Protein AF-A0A5E4IH14-F1 (afdb_monomer_lite)

Structure (mmCIF, N/CA/C/O backbone):
data_AF-A0A5E4IH14-F1
#
_entry.id   AF-A0A5E4IH14-F1
#
loop_
_atom_site.group_PDB
_atom_site.id
_atom_site.type_symbol
_atom_site.label_atom_id
_atom_site.label_alt_id
_atom_site.label_comp_id
_atom_site.label_asym_id
_atom_site.label_entity_id
_atom_site.label_seq_id
_atom_site.pdbx_PDB_ins_code
_atom_site.Cartn_x
_atom_site.Cartn_y
_atom_site.Cartn_z
_atom_site.occupancy
_atom_site.B_iso_or_equiv
_atom_site.auth_seq_id
_atom_site.auth_comp_id
_atom_site.auth_asym_id
_atom_site.auth_atom_id
_atom_site.pdbx_PDB_model_num
ATOM 1 N N . MET A 1 1 ? -11.742 2.953 4.648 1.00 88.38 1 MET A N 1
ATOM 2 C CA . MET A 1 1 ? -13.118 3.121 5.167 1.00 88.38 1 MET A CA 1
ATOM 3 C C . MET A 1 1 ? -14.131 2.567 4.194 1.00 88.38 1 MET A C 1
ATOM 5 O O . MET A 1 1 ? -14.517 1.438 4.402 1.00 88.38 1 MET A O 1
ATOM 9 N N . ARG A 1 2 ? -14.470 3.266 3.099 1.00 92.62 2 ARG A N 1
ATOM 10 C CA . ARG A 1 2 ? -15.494 2.814 2.131 1.00 92.62 2 ARG A CA 1
ATOM 11 C C . ARG A 1 2 ? -15.294 1.384 1.631 1.00 92.62 2 ARG A C 1
ATOM 13 O O . ARG A 1 2 ? -16.231 0.609 1.658 1.00 92.62 2 ARG A O 1
ATOM 20 N N . TYR A 1 3 ? -14.065 1.036 1.251 1.00 94.25 3 TYR A N 1
ATOM 21 C CA . TYR A 1 3 ? -13.741 -0.327 0.829 1.00 94.25 3 TYR A CA 1
ATOM 22 C C . TYR A 1 3 ? -13.975 -1.365 1.938 1.00 94.25 3 TYR A C 1
ATOM 24 O O . TYR A 1 3 ? -14.621 -2.370 1.700 1.00 94.25 3 TYR A O 1
ATOM 32 N N . VAL A 1 4 ? -13.513 -1.092 3.163 1.00 94.25 4 VAL A N 1
ATOM 33 C CA . VAL A 1 4 ? -13.707 -1.993 4.315 1.00 94.25 4 VAL A CA 1
ATOM 34 C C . VAL A 1 4 ? -15.186 -2.129 4.674 1.00 94.25 4 VAL A C 1
ATOM 36 O O . VAL A 1 4 ? -15.633 -3.243 4.906 1.00 94.25 4 VAL A O 1
ATOM 39 N N . ALA A 1 5 ? -15.945 -1.028 4.660 1.00 93.94 5 ALA A N 1
ATOM 40 C CA . ALA A 1 5 ? -17.386 -1.041 4.898 1.00 93.94 5 ALA A CA 1
ATOM 41 C C . ALA A 1 5 ? -18.117 -1.890 3.850 1.00 93.94 5 ALA A C 1
ATOM 43 O O . ALA A 1 5 ? -18.885 -2.766 4.209 1.00 93.94 5 ALA A O 1
ATOM 44 N N . ASN A 1 6 ? -17.806 -1.694 2.567 1.00 94.81 6 ASN A N 1
ATOM 45 C CA . ASN A 1 6 ? -18.408 -2.461 1.480 1.00 94.81 6 ASN A CA 1
ATOM 46 C C . ASN A 1 6 ? -18.070 -3.960 1.558 1.00 94.81 6 ASN A C 1
ATOM 48 O O . ASN A 1 6 ? -18.964 -4.786 1.452 1.00 94.81 6 ASN A O 1
ATOM 52 N N . VAL A 1 7 ? -16.801 -4.312 1.792 1.00 95.25 7 VAL A N 1
ATOM 53 C CA . VAL A 1 7 ? -16.378 -5.720 1.912 1.00 95.25 7 VAL A CA 1
ATOM 54 C C . VAL A 1 7 ? -16.957 -6.387 3.161 1.00 95.25 7 VAL A C 1
ATOM 56 O O . VAL A 1 7 ? -17.194 -7.588 3.145 1.00 95.25 7 VAL A O 1
ATOM 59 N N . SER A 1 8 ? -17.196 -5.614 4.221 1.00 93.75 8 SER A N 1
ATOM 60 C CA . SER A 1 8 ? -17.817 -6.105 5.458 1.00 93.75 8 SER A CA 1
ATOM 61 C C . SER A 1 8 ? -19.348 -6.009 5.438 1.00 93.75 8 SER A C 1
ATOM 63 O O . SER A 1 8 ? -19.961 -6.178 6.485 1.00 93.75 8 SER A O 1
ATOM 65 N N . ASP A 1 9 ? -19.948 -5.705 4.279 1.00 93.69 9 ASP A N 1
ATOM 66 C CA . ASP A 1 9 ? -21.397 -5.556 4.070 1.00 93.69 9 ASP A CA 1
ATOM 67 C C . ASP A 1 9 ? -22.082 -4.586 5.053 1.00 93.69 9 ASP A C 1
ATOM 69 O O . ASP A 1 9 ? -23.176 -4.811 5.567 1.00 93.69 9 ASP A O 1
ATOM 73 N N . LEU A 1 10 ? -21.399 -3.482 5.354 1.00 92.50 10 LEU A N 1
ATOM 74 C CA . LEU A 1 10 ? -21.899 -2.445 6.246 1.00 92.50 10 LEU A CA 1
ATOM 75 C C . LEU A 1 10 ? -22.579 -1.336 5.449 1.00 92.50 10 LEU 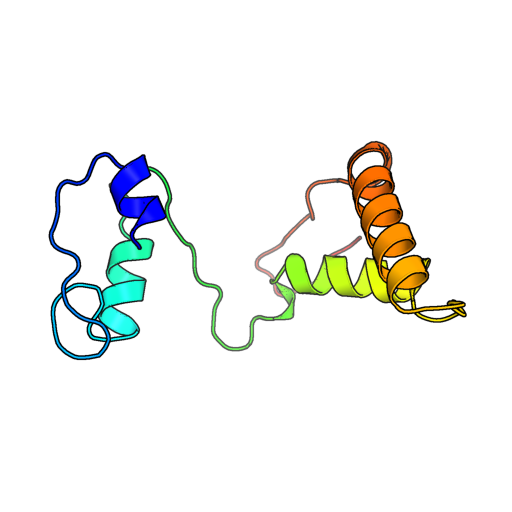A C 1
ATOM 77 O O . LEU A 1 10 ? -21.910 -0.490 4.846 1.00 92.50 10 LEU A O 1
ATOM 81 N N . ASP A 1 11 ? -23.907 -1.296 5.522 1.00 91.94 11 ASP A N 1
ATOM 82 C CA . ASP A 1 11 ? -24.714 -0.175 5.036 1.00 91.94 11 ASP A CA 1
ATOM 83 C C . ASP A 1 11 ? -24.747 0.955 6.078 1.00 91.94 11 ASP A C 1
ATOM 85 O O . ASP A 1 11 ? -25.695 1.121 6.846 1.00 91.94 11 ASP A O 1
ATOM 89 N N . ILE A 1 12 ? -23.635 1.690 6.174 1.00 91.50 12 ILE A N 1
ATOM 90 C CA . ILE A 1 12 ? -23.457 2.772 7.150 1.00 91.50 12 ILE A CA 1
ATOM 91 C C . ILE A 1 12 ? -23.054 4.087 6.480 1.00 91.50 12 ILE A C 1
ATOM 93 O O . ILE A 1 12 ? -22.190 4.132 5.596 1.00 91.50 12 ILE A O 1
ATOM 97 N N . ASP A 1 13 ? -23.605 5.198 6.976 1.00 93.75 13 ASP A N 1
ATOM 98 C CA . ASP A 1 13 ? -23.089 6.525 6.646 1.00 93.75 13 ASP A CA 1
ATOM 99 C C . ASP A 1 13 ? -21.763 6.771 7.382 1.00 93.75 13 ASP A C 1
ATOM 101 O O . ASP A 1 13 ? -21.695 6.923 8.603 1.00 93.75 13 ASP A O 1
ATOM 105 N N . LEU A 1 14 ? -20.673 6.835 6.617 1.00 94.56 14 LEU A N 1
ATOM 106 C CA . LEU A 1 14 ? -19.334 7.103 7.143 1.00 94.56 14 LEU A CA 1
ATOM 107 C C . LEU A 1 14 ? -19.129 8.575 7.554 1.00 94.56 14 LEU A C 1
ATOM 109 O O . LEU A 1 14 ? -18.101 8.900 8.164 1.00 94.56 14 LEU A O 1
ATOM 113 N N . GLY A 1 15 ? -20.069 9.461 7.220 1.00 95.75 15 GLY A N 1
ATOM 114 C CA . GLY A 1 15 ? -20.028 10.887 7.510 1.00 95.75 15 GLY A CA 1
ATOM 115 C C . GLY A 1 15 ? -19.107 11.680 6.579 1.00 95.75 15 GLY A C 1
ATOM 116 O O . GLY A 1 15 ? -18.683 11.228 5.511 1.00 95.75 15 GLY A O 1
ATOM 117 N N . ILE A 1 16 ? -18.777 12.907 6.988 1.00 95.38 16 ILE A N 1
ATOM 118 C CA . ILE A 1 16 ? -18.024 13.866 6.172 1.00 95.38 16 ILE A CA 1
ATOM 119 C C . ILE A 1 16 ? -16.604 14.031 6.714 1.00 95.38 16 ILE A C 1
ATOM 121 O O . ILE A 1 16 ? -16.388 14.274 7.904 1.00 95.38 16 ILE A O 1
ATOM 125 N N . LYS A 1 17 ? -15.613 13.973 5.812 1.00 94.62 17 LYS A N 1
ATOM 126 C CA . LYS A 1 17 ? -14.194 14.104 6.164 1.00 94.62 17 LYS A CA 1
ATOM 127 C C . LYS A 1 17 ? -13.929 15.381 6.964 1.00 94.62 17 LYS A C 1
ATOM 129 O O . LYS A 1 17 ? -14.173 16.479 6.476 1.00 94.62 17 LYS A O 1
ATOM 134 N N . GLY A 1 18 ? -13.384 15.225 8.169 1.00 94.81 18 GLY A N 1
ATOM 135 C CA . GLY A 1 18 ? -13.030 16.351 9.038 1.00 94.81 18 GLY A CA 1
ATOM 136 C C . GLY A 1 18 ? -14.212 16.994 9.763 1.00 94.81 18 GLY A C 1
ATOM 137 O O . GLY A 1 18 ? -13.993 17.937 10.513 1.00 94.81 18 GLY A O 1
ATOM 138 N N . LYS A 1 19 ? -15.445 16.512 9.554 1.00 95.62 19 LYS A N 1
ATOM 139 C CA . LYS A 1 19 ? -16.656 17.113 10.129 1.00 95.62 19 LYS A CA 1
ATOM 140 C C . LYS A 1 19 ? -17.456 16.138 10.990 1.00 95.62 19 LYS A C 1
ATOM 142 O O . LYS A 1 19 ? -17.756 16.475 12.128 1.00 95.62 19 LYS A O 1
ATOM 147 N N . SER A 1 20 ? -17.779 14.946 10.486 1.00 95.44 20 SER A N 1
ATOM 148 C CA . SER A 1 20 ? -18.709 14.023 11.155 1.00 95.44 20 SER A CA 1
ATOM 149 C C . SER A 1 20 ? -18.412 12.548 10.878 1.00 95.44 20 SER A C 1
ATOM 151 O O . SER A 1 20 ? -17.711 12.208 9.921 1.00 95.44 20 SER A O 1
ATOM 153 N N . GLY A 1 21 ? -18.967 11.681 11.729 1.00 95.25 21 GLY A N 1
ATOM 154 C CA . GLY A 1 21 ? -18.932 10.227 11.578 1.00 95.25 21 GLY A CA 1
ATOM 155 C C . GLY A 1 21 ? -17.532 9.621 11.671 1.00 95.25 21 GLY A C 1
ATOM 156 O O . GLY A 1 21 ? -16.587 10.221 12.192 1.00 95.25 21 GLY A O 1
ATOM 157 N N . VAL A 1 22 ? -17.383 8.420 11.108 1.00 95.94 22 VAL A N 1
ATOM 158 C CA . VAL A 1 22 ? -16.098 7.705 11.028 1.00 95.94 22 VAL A CA 1
ATOM 159 C C . VAL A 1 22 ? -15.033 8.582 10.372 1.00 95.94 22 VAL A C 1
ATOM 161 O O . VAL A 1 22 ? -13.884 8.607 10.815 1.00 95.94 22 VAL A O 1
ATOM 164 N N . LEU A 1 23 ? -15.405 9.358 9.349 1.00 96.44 23 LEU A N 1
ATOM 165 C CA . LEU A 1 23 ? -14.491 10.234 8.624 1.00 96.44 23 LEU A CA 1
ATOM 166 C C . LEU A 1 23 ? -14.147 11.538 9.354 1.00 96.44 23 LEU A C 1
ATOM 168 O O . LEU A 1 23 ? -13.405 12.336 8.782 1.00 96.44 23 LEU A O 1
ATOM 172 N N . GLN A 1 24 ? -14.583 11.773 10.588 1.00 96.88 24 GLN A N 1
ATOM 173 C CA . GLN A 1 24 ? -14.269 13.004 11.313 1.00 96.88 24 GLN A CA 1
ATOM 174 C C . GLN A 1 24 ? -12.770 13.132 11.631 1.00 96.88 24 GLN A C 1
ATOM 176 O O . GLN A 1 24 ? -12.113 14.063 11.167 1.00 96.88 24 GLN A O 1
ATOM 181 N N . SER A 1 25 ? -12.192 12.179 12.364 1.00 96.19 25 SER A N 1
ATOM 182 C CA . SER A 1 25 ? -10.839 12.284 12.930 1.00 96.19 25 SER A CA 1
ATOM 183 C C . SER A 1 25 ? -9.968 11.069 12.602 1.00 96.19 25 SER A C 1
ATOM 185 O O . SER A 1 25 ? -10.432 10.084 12.034 1.00 96.19 25 SER A O 1
ATOM 187 N N . ILE A 1 26 ? -8.664 11.137 12.890 1.00 93.69 26 ILE A N 1
ATOM 188 C CA . ILE A 1 26 ? -7.785 9.959 12.766 1.00 93.69 26 ILE A CA 1
ATOM 189 C C . ILE A 1 26 ? -8.237 8.874 13.747 1.00 93.69 26 ILE A C 1
ATOM 191 O O . ILE A 1 26 ? -8.396 7.734 13.338 1.00 93.69 26 ILE A O 1
ATOM 195 N N . LYS A 1 27 ? -8.562 9.250 14.988 1.00 94.81 27 LYS A N 1
ATOM 196 C CA . LYS A 1 27 ? -8.997 8.322 16.037 1.00 94.81 27 LYS A CA 1
ATOM 197 C C . LYS A 1 27 ? -10.266 7.546 15.666 1.00 94.81 27 LYS A C 1
ATOM 199 O O . LYS A 1 27 ? -10.324 6.335 15.859 1.00 94.81 27 LYS A O 1
ATOM 204 N N . THR A 1 28 ? -11.271 8.220 15.102 1.00 96.25 28 THR A N 1
ATOM 205 C CA . THR A 1 28 ? -12.524 7.569 14.664 1.00 96.25 28 THR A CA 1
ATOM 206 C C . THR A 1 28 ? -12.286 6.627 13.488 1.00 96.25 28 THR A C 1
ATOM 208 O O . THR A 1 28 ? -12.863 5.547 13.424 1.00 96.25 28 THR A O 1
ATOM 211 N N . ARG A 1 29 ? -11.393 7.016 12.575 1.00 96.38 29 ARG A N 1
ATOM 212 C CA . ARG A 1 29 ? -10.969 6.196 11.438 1.00 96.38 29 ARG A CA 1
ATOM 213 C C . ARG A 1 29 ? -10.204 4.952 11.880 1.00 96.38 29 ARG A C 1
ATOM 215 O O . ARG A 1 29 ? -10.468 3.874 11.366 1.00 96.38 29 ARG A O 1
ATOM 222 N N . GLU A 1 30 ? -9.271 5.114 12.807 1.00 95.25 30 GLU A N 1
ATOM 223 C CA . GLU A 1 30 ? -8.472 4.030 13.376 1.00 95.25 30 GLU A CA 1
ATOM 224 C C . GLU A 1 30 ? -9.358 3.020 14.102 1.00 95.25 30 GLU A C 1
ATOM 226 O O . GLU A 1 30 ? -9.295 1.836 13.797 1.00 95.25 30 GLU A O 1
ATOM 231 N N . SER A 1 31 ? -10.255 3.503 14.969 1.00 95.56 31 SER A N 1
ATOM 232 C CA . SER A 1 31 ? -11.196 2.646 15.703 1.00 95.56 31 SER A CA 1
ATOM 233 C C . SER A 1 31 ? -12.074 1.831 14.753 1.00 95.56 31 SER A C 1
ATOM 235 O O . SER A 1 31 ? -12.241 0.637 14.951 1.00 95.56 31 SER A O 1
ATOM 237 N N . PHE A 1 32 ? -12.575 2.457 13.681 1.00 96.75 32 PHE A N 1
ATOM 238 C CA . PHE A 1 32 ? -13.340 1.754 12.655 1.00 96.75 32 PHE A CA 1
ATOM 239 C C . PHE A 1 32 ? -12.498 0.698 11.926 1.00 96.75 32 PHE A C 1
ATOM 241 O O . PHE A 1 32 ? -12.945 -0.419 11.724 1.00 96.75 32 PHE A O 1
ATOM 248 N N . LEU A 1 33 ? -11.270 1.013 11.511 1.00 96.81 33 LEU A N 1
ATOM 249 C CA . LEU A 1 33 ? -10.446 0.038 10.787 1.00 96.81 33 LEU A CA 1
ATOM 250 C C . LEU A 1 33 ? -9.940 -1.113 11.659 1.00 96.81 33 LEU A C 1
ATOM 252 O O . LEU A 1 33 ? -9.637 -2.173 11.119 1.00 96.81 33 LEU A O 1
ATOM 256 N N . ALA A 1 34 ? -9.816 -0.900 12.966 1.00 96.38 34 ALA A N 1
ATOM 257 C CA . ALA A 1 34 ? -9.356 -1.903 13.919 1.00 96.38 34 ALA A CA 1
ATOM 258 C C . ALA A 1 34 ? -10.495 -2.759 14.505 1.00 96.38 34 ALA A C 1
ATOM 260 O O . ALA A 1 34 ? -10.219 -3.624 15.335 1.00 96.38 34 ALA A O 1
ATOM 261 N N . ASP A 1 35 ? -11.750 -2.523 14.109 1.00 95.75 35 ASP A N 1
ATOM 262 C CA . ASP A 1 35 ? -12.896 -3.277 14.618 1.00 95.75 35 ASP A CA 1
ATOM 263 C C . ASP A 1 35 ? -12.792 -4.763 14.212 1.00 95.75 35 ASP A C 1
ATOM 265 O O . ASP A 1 35 ? -12.764 -5.065 13.013 1.00 95.75 35 ASP A O 1
ATOM 269 N N . PRO A 1 36 ? -12.730 -5.702 15.179 1.00 96.12 36 PRO A N 1
ATOM 270 C CA . PRO A 1 36 ? -12.583 -7.127 14.897 1.00 96.12 36 PRO A CA 1
ATOM 271 C C . PRO A 1 36 ? -13.811 -7.759 14.228 1.00 96.12 36 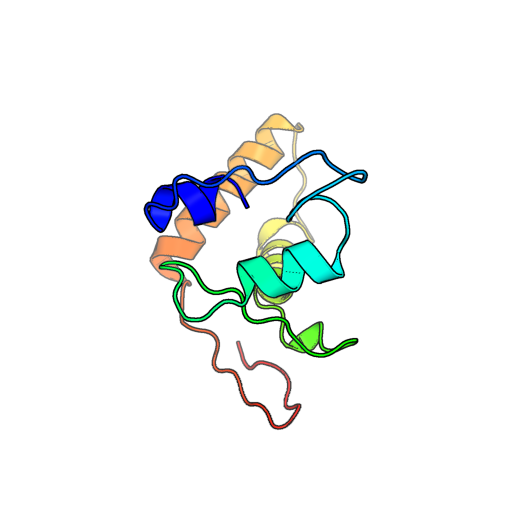PRO A C 1
ATOM 273 O O . PRO A 1 36 ? -13.708 -8.887 13.749 1.00 96.12 36 PRO A O 1
ATOM 276 N N . PHE A 1 37 ? -14.960 -7.076 14.195 1.00 95.00 37 PHE A N 1
ATOM 277 C CA . PHE A 1 37 ? -16.163 -7.561 13.517 1.00 95.00 37 PHE A CA 1
ATOM 278 C C . PHE A 1 37 ? -16.166 -7.271 12.010 1.00 95.00 37 PHE A C 1
ATOM 280 O O . PHE A 1 37 ? -17.023 -7.782 11.291 1.00 95.00 37 PHE A O 1
ATOM 287 N N . HIS A 1 38 ? -15.209 -6.489 11.504 1.00 96.38 38 HIS A N 1
ATOM 288 C CA . HIS A 1 38 ? -15.037 -6.288 10.068 1.00 96.38 38 HIS A CA 1
ATOM 289 C C . HIS A 1 38 ? -14.346 -7.478 9.401 1.00 96.38 38 HIS A C 1
ATOM 291 O O . HIS A 1 38 ? -13.482 -8.136 9.976 1.00 96.38 38 HIS A O 1
ATOM 297 N N . THR A 1 39 ? -14.645 -7.696 8.120 1.00 95.94 39 THR A N 1
ATOM 298 C CA . THR A 1 39 ? -13.954 -8.704 7.302 1.00 95.94 39 THR A CA 1
ATOM 299 C C . THR A 1 39 ? -12.476 -8.365 7.109 1.00 95.94 39 THR A C 1
ATOM 301 O O . THR A 1 39 ? -11.638 -9.255 6.981 1.00 95.94 39 THR A O 1
ATOM 304 N N . ILE A 1 40 ? -12.140 -7.072 7.081 1.00 94.94 40 ILE A N 1
ATOM 305 C CA . ILE A 1 40 ? -10.762 -6.585 6.987 1.00 94.94 40 ILE A CA 1
ATOM 306 C C . ILE A 1 40 ? -10.449 -5.777 8.240 1.00 94.94 40 ILE A C 1
ATOM 308 O O . ILE A 1 40 ? -11.008 -4.698 8.435 1.00 94.94 40 ILE A O 1
ATOM 312 N N . VAL A 1 41 ? -9.491 -6.270 9.024 1.00 95.25 41 VAL A N 1
ATOM 313 C CA . VAL A 1 41 ? -9.043 -5.647 10.272 1.00 95.25 41 VAL A CA 1
ATOM 314 C C . VAL A 1 41 ? -7.632 -5.097 10.096 1.00 95.25 41 VAL A C 1
ATOM 316 O O . VAL A 1 41 ? -6.727 -5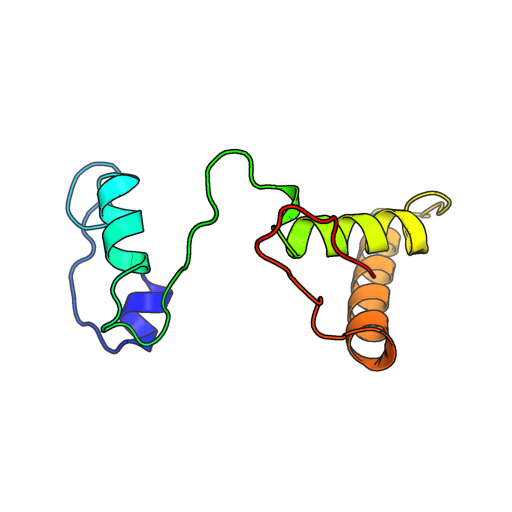.786 9.619 1.00 95.25 41 VAL A O 1
ATOM 319 N N . PHE A 1 42 ? -7.431 -3.837 10.471 1.00 93.19 42 PHE A N 1
ATOM 320 C CA . PHE A 1 42 ? -6.126 -3.190 10.438 1.00 93.19 42 PHE A CA 1
ATOM 321 C C . PHE A 1 42 ? -5.437 -3.334 11.791 1.00 93.19 42 PHE A C 1
ATOM 323 O O . PHE A 1 42 ? -5.979 -2.954 12.827 1.00 93.19 42 PHE A O 1
ATOM 330 N N . HIS A 1 43 ? -4.193 -3.807 11.763 1.00 87.62 43 HIS A N 1
ATOM 331 C CA . HIS A 1 43 ? -3.310 -3.824 12.923 1.00 87.62 43 HIS A CA 1
ATOM 332 C C . HIS A 1 43 ? -2.256 -2.729 12.779 1.00 87.62 43 HIS A C 1
ATOM 334 O O . HIS A 1 43 ? -1.455 -2.739 11.843 1.00 87.62 43 HIS A O 1
ATOM 340 N N . TYR A 1 44 ? -2.263 -1.779 13.709 1.00 85.25 44 TYR A N 1
ATOM 341 C CA . TYR A 1 44 ? -1.313 -0.675 13.726 1.00 85.25 44 TYR A CA 1
ATOM 342 C C . TYR A 1 44 ? -0.049 -1.070 14.485 1.00 85.25 44 TYR A C 1
ATOM 344 O O . TYR A 1 44 ? -0.100 -1.668 15.559 1.00 85.25 44 TYR A O 1
ATOM 352 N N . THR A 1 45 ? 1.106 -0.736 13.916 1.00 79.44 45 THR A N 1
ATOM 353 C CA . THR A 1 45 ? 2.398 -0.936 14.574 1.00 79.44 45 THR A CA 1
ATOM 354 C C . THR A 1 45 ? 2.615 0.134 15.649 1.00 79.44 45 THR A C 1
ATOM 356 O O . THR A 1 45 ? 2.163 1.265 15.455 1.00 79.44 45 THR A O 1
ATOM 359 N N . PRO A 1 46 ? 3.358 -0.154 16.735 1.00 81.44 46 PRO A N 1
ATOM 360 C CA . PRO A 1 46 ? 3.748 0.872 17.697 1.00 81.44 46 PRO A CA 1
ATOM 361 C C . PRO A 1 46 ? 4.434 2.068 17.024 1.00 81.44 46 PRO A C 1
ATOM 363 O O . PRO A 1 46 ? 5.094 1.936 15.987 1.00 81.44 46 PRO A O 1
ATOM 366 N N . ILE A 1 47 ? 4.304 3.244 17.636 1.00 79.62 47 ILE A N 1
ATOM 367 C CA . ILE A 1 47 ? 4.996 4.450 17.178 1.00 79.62 47 ILE A CA 1
ATOM 368 C C . ILE A 1 47 ? 6.510 4.176 17.211 1.00 79.62 47 ILE A C 1
ATOM 370 O O . ILE A 1 47 ? 7.017 3.574 18.155 1.00 79.62 47 ILE A O 1
ATOM 374 N N . HIS A 1 48 ? 7.220 4.589 16.157 1.00 79.00 48 HIS A N 1
ATOM 375 C CA . HIS A 1 48 ? 8.656 4.337 15.948 1.00 79.00 48 HIS A CA 1
ATOM 376 C C . HIS A 1 48 ? 9.048 2.869 15.668 1.00 79.00 48 HIS A C 1
ATOM 378 O O . HIS A 1 48 ? 10.231 2.535 15.694 1.00 79.00 48 HIS A O 1
ATOM 384 N N . ALA A 1 49 ? 8.098 1.995 15.316 1.00 77.62 49 ALA A N 1
ATOM 385 C CA . ALA A 1 49 ? 8.372 0.614 14.900 1.00 77.62 49 ALA A CA 1
ATOM 386 C C . ALA A 1 49 ? 8.483 0.441 13.370 1.00 77.62 49 ALA A C 1
ATOM 388 O O . ALA A 1 49 ? 8.016 -0.557 12.821 1.00 77.62 49 ALA A O 1
ATOM 389 N N . SER A 1 50 ? 9.105 1.391 12.660 1.00 72.62 50 SER A N 1
ATOM 390 C CA . SER A 1 50 ? 9.261 1.320 11.192 1.00 72.62 50 SER A CA 1
ATOM 391 C C . SER A 1 50 ? 10.038 0.078 10.736 1.00 72.62 50 SER A C 1
ATOM 393 O O . SER A 1 50 ? 9.761 -0.486 9.684 1.00 72.62 50 SER A O 1
ATOM 395 N N . TRP A 1 51 ? 10.924 -0.444 11.590 1.00 74.25 51 TRP A N 1
ATOM 396 C CA . TRP A 1 51 ? 11.623 -1.715 11.378 1.00 74.25 51 TRP A CA 1
ATOM 397 C C . TRP A 1 51 ? 10.690 -2.930 11.249 1.00 74.25 51 TRP A C 1
ATOM 399 O O . TRP A 1 51 ? 11.130 -3.964 10.760 1.00 74.25 51 TRP A O 1
ATOM 409 N N . MET A 1 52 ? 9.422 -2.824 11.664 1.00 73.12 52 MET A N 1
ATOM 410 C CA . MET A 1 52 ? 8.398 -3.861 11.501 1.00 73.12 52 MET A CA 1
ATOM 411 C C . MET A 1 52 ? 7.583 -3.693 10.204 1.00 73.12 52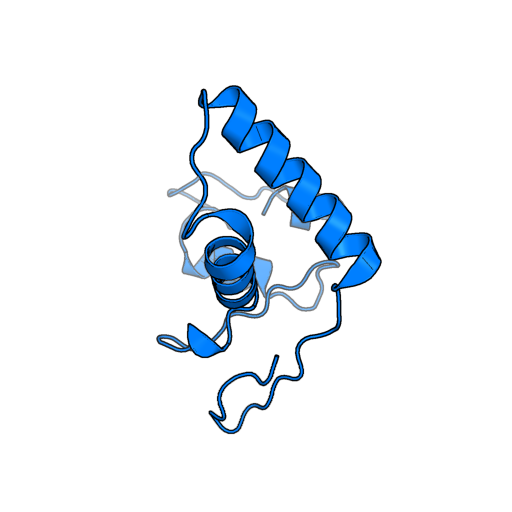 MET A C 1
ATOM 413 O O . MET A 1 52 ? 6.819 -4.584 9.827 1.00 73.12 52 MET A O 1
ATOM 417 N N . ASN A 1 53 ? 7.737 -2.570 9.499 1.00 79.81 53 ASN A N 1
ATOM 418 C CA . ASN A 1 53 ? 6.981 -2.267 8.294 1.00 79.81 53 ASN A CA 1
ATOM 419 C C . ASN A 1 53 ? 7.534 -3.037 7.082 1.00 79.81 53 ASN A C 1
ATOM 421 O O . ASN A 1 53 ? 8.543 -2.667 6.482 1.00 79.81 53 ASN A O 1
ATOM 425 N N . GLN A 1 54 ? 6.840 -4.105 6.681 1.00 80.25 54 GLN A N 1
ATOM 426 C CA . GLN A 1 54 ? 7.255 -4.961 5.560 1.00 80.25 54 GLN A CA 1
ATOM 427 C C . GLN A 1 54 ? 7.366 -4.207 4.230 1.00 80.25 54 GLN A C 1
ATOM 429 O O . GLN A 1 54 ? 8.203 -4.546 3.391 1.00 80.25 54 GLN A O 1
ATOM 434 N N . VAL A 1 55 ? 6.563 -3.156 4.046 1.00 85.94 55 VAL A N 1
ATOM 435 C CA . VAL A 1 55 ? 6.609 -2.321 2.842 1.00 85.94 55 VAL A CA 1
ATOM 436 C C . VAL A 1 55 ? 7.967 -1.621 2.724 1.00 85.94 55 VAL A C 1
ATOM 438 O O . VAL A 1 55 ? 8.553 -1.587 1.643 1.00 85.94 55 VAL A O 1
ATOM 441 N N . GLU A 1 56 ? 8.526 -1.133 3.833 1.00 85.12 56 GLU A N 1
ATOM 442 C CA . GLU A 1 56 ? 9.842 -0.477 3.849 1.00 85.12 56 GLU A CA 1
ATOM 443 C C . GLU A 1 56 ? 10.987 -1.456 3.553 1.00 85.12 56 GLU A C 1
ATOM 445 O O . GLU A 1 56 ? 11.952 -1.117 2.856 1.00 85.12 56 GLU A O 1
ATOM 450 N N . ILE A 1 57 ? 10.865 -2.703 4.013 1.00 85.12 57 ILE A N 1
ATOM 451 C CA . ILE A 1 57 ? 11.827 -3.769 3.697 1.00 85.12 57 ILE A CA 1
ATOM 452 C C . ILE A 1 57 ? 11.800 -4.071 2.207 1.00 85.12 57 ILE A C 1
ATOM 454 O O . ILE A 1 57 ? 12.852 -4.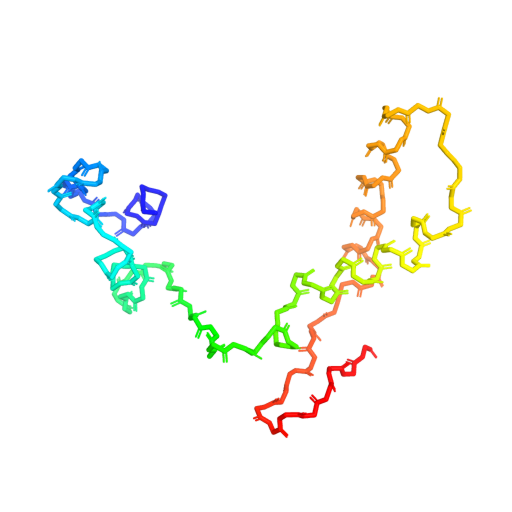152 1.568 1.00 85.12 57 ILE A O 1
ATOM 458 N N . TRP A 1 58 ? 10.602 -4.226 1.643 1.00 90.62 58 TRP A N 1
ATOM 459 C CA . TRP A 1 58 ? 10.449 -4.501 0.224 1.00 90.62 58 TRP A CA 1
ATOM 460 C C . TRP A 1 58 ? 11.028 -3.360 -0.621 1.00 90.62 58 TRP A C 1
ATOM 462 O O . TRP A 1 58 ? 11.814 -3.617 -1.534 1.00 90.62 58 TRP A O 1
ATOM 472 N N . PHE A 1 59 ? 10.774 -2.097 -0.256 1.00 91.81 59 PHE A N 1
ATOM 473 C CA . PHE A 1 59 ? 11.415 -0.953 -0.913 1.00 91.81 59 PHE A CA 1
ATOM 474 C C . PHE A 1 59 ? 12.941 -0.974 -0.783 1.00 91.81 59 PHE A C 1
ATOM 476 O O . PHE A 1 59 ? 13.644 -0.698 -1.754 1.00 91.81 59 PHE A O 1
ATOM 483 N N . SER A 1 60 ? 13.481 -1.383 0.364 1.00 90.06 60 SER A N 1
ATOM 484 C CA . SER A 1 60 ? 14.928 -1.565 0.534 1.00 90.06 60 SER A CA 1
ATOM 485 C C . SER A 1 60 ? 15.498 -2.662 -0.379 1.00 90.06 60 SER A C 1
ATOM 487 O O . SER A 1 60 ? 16.653 -2.585 -0.811 1.00 90.06 60 SER A O 1
ATOM 489 N N . ILE A 1 61 ? 14.716 -3.697 -0.702 1.00 92.50 61 ILE A N 1
ATOM 490 C CA . ILE A 1 61 ? 15.088 -4.720 -1.690 1.00 92.50 61 ILE A CA 1
ATOM 491 C C . ILE A 1 61 ? 15.034 -4.138 -3.107 1.00 92.50 61 ILE A C 1
ATOM 493 O O . ILE A 1 61 ? 16.011 -4.292 -3.842 1.00 92.50 61 ILE A O 1
ATOM 497 N N . LEU A 1 62 ? 13.956 -3.434 -3.468 1.00 95.12 62 LEU A N 1
ATOM 498 C CA . LEU A 1 62 ? 13.808 -2.758 -4.762 1.00 95.12 62 LEU A CA 1
ATOM 499 C C . LEU A 1 62 ? 14.976 -1.799 -5.023 1.00 95.12 62 LEU A C 1
ATOM 501 O O . LEU A 1 62 ? 15.607 -1.851 -6.079 1.00 95.12 62 LEU A O 1
ATOM 505 N N . VAL A 1 63 ? 15.319 -0.963 -4.040 1.00 95.12 63 VAL A N 1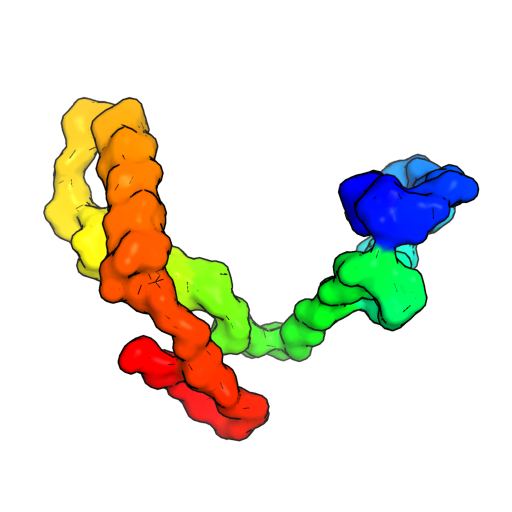
ATOM 506 C CA . VAL A 1 63 ? 16.441 -0.026 -4.147 1.00 95.12 63 VAL A CA 1
ATOM 507 C C . VAL A 1 63 ? 17.746 -0.778 -4.381 1.00 95.12 63 VAL A C 1
ATOM 509 O O . VAL A 1 63 ? 18.481 -0.454 -5.310 1.00 95.12 63 VAL A O 1
ATOM 512 N N . ARG A 1 64 ? 18.041 -1.810 -3.580 1.00 94.62 64 ARG A N 1
ATOM 513 C CA . ARG A 1 64 ? 19.305 -2.554 -3.695 1.00 94.62 64 ARG A CA 1
ATOM 514 C C . ARG A 1 64 ? 19.425 -3.365 -4.984 1.00 94.62 64 ARG A C 1
ATOM 516 O O . ARG A 1 64 ? 20.531 -3.447 -5.511 1.00 94.62 64 ARG A O 1
ATOM 523 N N . LYS A 1 65 ? 18.337 -3.983 -5.455 1.00 93.56 65 LYS A N 1
ATOM 524 C CA . LYS A 1 65 ? 18.355 -4.907 -6.601 1.00 93.56 65 LYS A CA 1
ATOM 525 C C . LYS A 1 65 ? 18.113 -4.225 -7.944 1.00 93.56 65 LYS A C 1
ATOM 527 O O . LYS A 1 65 ? 18.665 -4.691 -8.932 1.00 93.56 65 LYS A O 1
ATOM 532 N N . LEU A 1 66 ? 17.317 -3.156 -7.982 1.00 94.44 66 LEU A N 1
ATOM 533 C CA . LEU A 1 66 ? 16.957 -2.472 -9.223 1.00 94.44 66 LEU A CA 1
ATOM 534 C C . LEU A 1 66 ? 17.518 -1.049 -9.284 1.00 94.44 66 LEU A C 1
ATOM 536 O O . LEU A 1 66 ? 18.196 -0.714 -10.243 1.00 94.44 66 LEU A O 1
ATOM 540 N N . LEU A 1 67 ? 17.257 -0.201 -8.284 1.00 94.94 67 LEU A N 1
ATOM 541 C CA . LEU A 1 67 ? 17.425 1.252 -8.465 1.00 94.94 67 LEU A CA 1
ATOM 542 C C . LEU A 1 67 ? 18.858 1.761 -8.254 1.00 94.94 67 LEU A C 1
ATOM 544 O O . LEU A 1 67 ? 19.304 2.642 -8.979 1.00 94.94 67 LEU A O 1
ATOM 548 N N . ARG A 1 68 ? 19.607 1.216 -7.287 1.00 92.19 68 ARG A N 1
ATOM 549 C CA . ARG A 1 68 ? 20.884 1.780 -6.795 1.00 92.19 68 ARG A CA 1
ATOM 550 C C . ARG A 1 68 ? 21.972 1.947 -7.865 1.00 92.19 68 ARG A C 1
ATOM 552 O O . ARG A 1 68 ? 22.888 2.738 -7.668 1.00 92.19 68 ARG A O 1
ATOM 559 N N . ARG A 1 69 ? 21.926 1.175 -8.950 1.00 90.00 69 ARG A N 1
ATOM 560 C CA . ARG A 1 69 ? 22.918 1.223 -10.042 1.00 90.00 69 ARG A CA 1
ATOM 561 C C . ARG A 1 69 ? 22.281 1.276 -11.429 1.00 90.00 69 ARG A C 1
ATOM 563 O O . ARG A 1 69 ? 22.979 1.085 -12.419 1.00 90.00 69 ARG A O 1
ATOM 570 N N . ALA A 1 70 ? 20.971 1.485 -11.509 1.00 90.69 70 ALA A N 1
ATOM 571 C CA . ALA A 1 70 ? 20.297 1.541 -12.793 1.00 90.69 70 ALA A CA 1
ATOM 572 C C . ALA A 1 70 ? 20.372 2.947 -13.384 1.00 90.69 70 ALA A C 1
ATOM 574 O O . ALA A 1 70 ? 20.180 3.945 -12.693 1.00 90.69 70 ALA A O 1
ATOM 575 N N . SER A 1 71 ? 20.606 2.992 -14.691 1.00 93.00 71 SER A N 1
ATOM 576 C CA . SER A 1 71 ? 20.319 4.152 -15.522 1.00 93.00 71 SER A CA 1
ATOM 577 C C . SER A 1 71 ? 19.079 3.838 -16.353 1.00 93.00 71 SER A C 1
ATOM 579 O O . SER A 1 71 ? 18.928 2.720 -16.860 1.00 93.00 71 SER A O 1
ATOM 581 N N . PHE A 1 72 ? 18.174 4.806 -16.455 1.00 95.31 72 PHE A N 1
ATOM 582 C CA . PHE A 1 72 ? 16.911 4.670 -17.171 1.00 95.31 72 PHE A CA 1
ATOM 583 C C . PHE A 1 72 ? 16.866 5.695 -18.291 1.00 95.31 72 PHE A C 1
ATOM 585 O O . PHE A 1 72 ? 17.170 6.867 -18.074 1.00 95.31 72 PHE A O 1
ATOM 592 N N . ALA A 1 73 ? 16.459 5.261 -19.480 1.00 95.69 73 ALA A N 1
ATOM 593 C CA . ALA A 1 73 ? 16.403 6.142 -20.645 1.00 95.69 73 ALA A CA 1
ATOM 594 C C . ALA A 1 73 ? 15.229 7.138 -20.573 1.00 95.69 73 ALA A C 1
ATOM 596 O O . ALA A 1 73 ? 15.236 8.166 -21.243 1.00 95.69 73 ALA A O 1
ATOM 597 N N . SER A 1 74 ? 14.198 6.829 -19.778 1.00 97.50 74 SER A N 1
ATOM 598 C CA . SER A 1 74 ? 13.031 7.685 -19.552 1.00 97.50 74 SER A CA 1
ATOM 599 C C . SER A 1 74 ? 12.256 7.258 -18.300 1.00 97.50 74 SER A C 1
ATOM 601 O O . SER A 1 74 ? 12.477 6.180 -17.744 1.00 97.50 74 SER A O 1
ATOM 603 N N . ILE A 1 75 ? 11.277 8.070 -17.894 1.00 97.06 75 ILE A N 1
ATOM 604 C CA . ILE A 1 75 ? 10.322 7.718 -16.828 1.00 97.06 75 ILE A CA 1
ATOM 605 C C . ILE A 1 75 ? 9.496 6.477 -17.207 1.00 97.06 75 ILE A C 1
ATOM 607 O O . ILE A 1 75 ? 9.196 5.647 -16.349 1.00 97.06 75 ILE A O 1
ATOM 611 N N . ASN A 1 76 ? 9.161 6.313 -18.491 1.00 97.94 76 ASN A N 1
ATOM 612 C CA . ASN A 1 76 ? 8.422 5.144 -18.966 1.00 97.94 76 ASN A CA 1
ATOM 613 C C . ASN A 1 76 ? 9.258 3.862 -18.844 1.00 97.94 76 ASN A C 1
ATOM 615 O O . ASN A 1 76 ? 8.737 2.844 -18.394 1.00 97.94 76 ASN A O 1
ATOM 619 N N . ASP A 1 77 ? 10.555 3.930 -19.167 1.00 97.19 77 ASP A N 1
ATOM 620 C CA . ASP A 1 77 ? 11.498 2.815 -18.981 1.00 97.19 77 ASP A CA 1
ATOM 621 C C . ASP A 1 77 ? 11.635 2.440 -17.496 1.00 97.19 77 ASP A C 1
ATOM 623 O O . ASP A 1 77 ? 11.540 1.267 -17.133 1.00 97.19 77 ASP A O 1
ATOM 627 N N . LEU A 1 78 ? 11.756 3.436 -16.612 1.00 96.75 78 LEU A N 1
ATOM 628 C CA . LEU A 1 78 ? 11.743 3.215 -15.164 1.00 96.75 78 LEU A CA 1
ATOM 629 C C . LEU A 1 78 ? 10.466 2.493 -14.714 1.00 96.75 78 LEU A C 1
ATOM 631 O O . LEU A 1 78 ? 10.544 1.481 -14.016 1.00 96.75 78 LEU A O 1
ATOM 635 N N . LYS A 1 79 ? 9.291 2.982 -15.128 1.00 97.50 79 LYS A N 1
ATOM 636 C CA . LYS A 1 79 ? 8.002 2.381 -14.759 1.00 97.50 79 LYS A CA 1
ATOM 637 C C . LYS A 1 79 ? 7.904 0.932 -15.236 1.00 97.50 79 LYS A C 1
ATOM 639 O O . LYS A 1 79 ? 7.515 0.067 -14.453 1.00 97.50 79 LYS A O 1
ATOM 644 N N . ALA A 1 80 ? 8.285 0.662 -16.484 1.00 97.56 80 ALA A N 1
ATOM 645 C CA . ALA A 1 80 ? 8.267 -0.683 -17.050 1.00 97.56 80 ALA A CA 1
ATOM 646 C C . ALA A 1 80 ? 9.179 -1.640 -16.265 1.00 97.56 80 ALA A C 1
ATOM 648 O O . ALA A 1 80 ? 8.747 -2.723 -15.876 1.00 97.56 80 ALA A O 1
ATOM 649 N N . LYS A 1 81 ? 10.408 -1.215 -15.950 1.00 96.75 81 LYS A N 1
ATOM 650 C CA . LYS A 1 81 ? 11.366 -2.022 -15.178 1.00 96.75 81 LYS A CA 1
ATOM 651 C C . LYS A 1 81 ? 10.923 -2.268 -13.738 1.00 96.75 81 LYS A C 1
ATOM 653 O O . LYS A 1 81 ? 11.128 -3.368 -13.231 1.00 96.75 81 LYS A O 1
ATOM 658 N N . VAL A 1 82 ? 10.298 -1.288 -13.083 1.00 97.00 82 VAL A N 1
ATOM 659 C CA . VAL A 1 82 ? 9.736 -1.475 -11.735 1.00 97.00 82 VAL A CA 1
ATOM 660 C C . VAL A 1 82 ? 8.605 -2.501 -11.760 1.00 97.00 82 VAL A C 1
ATOM 662 O O . VAL A 1 82 ? 8.614 -3.414 -10.941 1.00 97.00 82 VAL A O 1
ATOM 665 N N . LEU A 1 83 ? 7.669 -2.407 -12.711 1.00 97.81 83 LEU A N 1
ATOM 666 C CA . LEU A 1 83 ? 6.569 -3.372 -12.830 1.00 97.81 83 LEU A CA 1
ATOM 667 C C . LEU A 1 83 ? 7.074 -4.784 -13.160 1.00 97.81 83 LEU A C 1
ATOM 669 O O . LEU A 1 83 ? 6.634 -5.748 -12.540 1.00 97.81 83 LEU A O 1
ATOM 673 N N . ALA A 1 84 ? 8.051 -4.906 -14.062 1.00 97.06 84 ALA A N 1
ATOM 674 C CA . ALA A 1 84 ? 8.687 -6.187 -14.366 1.00 97.06 84 ALA A CA 1
ATOM 675 C C . ALA A 1 84 ? 9.407 -6.782 -13.143 1.00 97.06 84 ALA A C 1
ATOM 677 O O . ALA A 1 84 ? 9.337 -7.985 -12.901 1.00 97.06 84 ALA A O 1
ATOM 678 N N . PHE A 1 85 ? 10.066 -5.945 -12.335 1.00 96.25 85 PHE A N 1
ATOM 679 C CA . PHE A 1 85 ? 10.692 -6.389 -11.092 1.00 96.25 85 PHE A CA 1
ATOM 680 C C . PHE A 1 85 ? 9.665 -6.860 -10.057 1.00 96.25 85 PHE A C 1
ATOM 682 O O . PHE A 1 85 ? 9.925 -7.845 -9.372 1.00 96.25 85 PHE A O 1
ATOM 689 N N . VAL A 1 86 ? 8.514 -6.186 -9.941 1.00 96.44 86 VAL A N 1
ATOM 690 C CA . VAL A 1 86 ? 7.417 -6.608 -9.051 1.00 96.44 86 VAL A CA 1
ATOM 691 C C . VAL A 1 86 ? 6.937 -8.005 -9.435 1.00 96.44 86 VAL A C 1
ATOM 693 O O . VAL A 1 86 ? 6.875 -8.876 -8.571 1.00 96.44 86 VAL A O 1
ATOM 696 N N . GLU A 1 87 ? 6.681 -8.241 -10.723 1.00 97.19 87 GLU A N 1
ATOM 697 C CA . GLU A 1 87 ? 6.247 -9.551 -11.220 1.00 97.19 87 GLU A CA 1
ATOM 698 C C . GLU A 1 87 ? 7.297 -10.634 -10.943 1.00 97.19 87 GLU A C 1
ATOM 700 O O . GLU A 1 87 ? 7.008 -11.659 -10.325 1.00 97.19 87 GLU A O 1
ATOM 705 N N . TYR A 1 88 ? 8.555 -10.367 -11.298 1.00 96.38 88 TYR A N 1
ATOM 706 C CA . TYR A 1 88 ? 9.662 -11.282 -11.033 1.00 96.38 88 TYR A CA 1
ATOM 707 C C . TYR A 1 88 ? 9.828 -11.583 -9.536 1.00 96.38 88 TYR A C 1
ATOM 709 O O . TYR A 1 88 ? 10.045 -12.734 -9.148 1.00 96.38 88 TYR A O 1
ATOM 717 N N . PHE A 1 89 ? 9.717 -10.566 -8.678 1.00 94.50 89 PHE A N 1
ATOM 718 C CA . PHE A 1 89 ? 9.807 -10.732 -7.231 1.00 94.50 89 PHE A CA 1
ATOM 719 C C . PHE A 1 89 ? 8.683 -11.627 -6.707 1.00 94.50 89 PHE A C 1
ATOM 721 O O . PHE A 1 89 ? 8.970 -12.556 -5.951 1.00 94.50 89 PHE A O 1
ATOM 728 N N . ASN A 1 90 ? 7.442 -11.392 -7.141 1.00 93.62 90 ASN A N 1
ATOM 729 C CA . ASN A 1 90 ? 6.279 -12.187 -6.748 1.00 93.62 90 ASN A CA 1
ATOM 730 C C . ASN A 1 90 ? 6.431 -13.663 -7.127 1.00 93.62 90 ASN A C 1
ATOM 732 O O . ASN A 1 90 ? 6.092 -14.534 -6.332 1.00 93.62 90 ASN A O 1
ATOM 736 N N . GLN A 1 91 ? 6.992 -13.945 -8.302 1.00 95.62 91 GLN A N 1
ATOM 737 C CA . GLN A 1 91 ? 7.172 -15.315 -8.782 1.00 95.62 91 GLN A CA 1
ATOM 738 C C . GLN A 1 91 ? 8.333 -16.057 -8.103 1.00 95.62 91 GLN A C 1
ATOM 740 O O . GLN A 1 91 ? 8.257 -17.268 -7.915 1.00 95.62 91 GLN A O 1
ATOM 745 N N . THR A 1 92 ? 9.427 -15.366 -7.764 1.00 93.69 92 THR A N 1
ATOM 746 C CA . THR A 1 92 ? 10.705 -16.042 -7.447 1.00 93.69 92 THR A CA 1
ATOM 747 C C . THR A 1 92 ? 11.240 -15.796 -6.039 1.00 93.69 92 THR A C 1
ATOM 749 O O . THR A 1 92 ? 11.995 -16.613 -5.508 1.00 93.69 92 THR A O 1
ATOM 752 N N . MET A 1 93 ? 10.892 -14.665 -5.425 1.00 88.31 93 MET A N 1
ATOM 753 C CA . MET A 1 93 ? 11.505 -14.194 -4.178 1.00 88.31 93 MET A CA 1
ATOM 754 C C . MET A 1 93 ? 10.491 -13.939 -3.066 1.00 88.31 93 MET A C 1
ATOM 756 O O . MET A 1 93 ? 10.905 -13.840 -1.910 1.00 88.31 93 MET A O 1
ATOM 760 N N . ALA A 1 94 ? 9.198 -13.843 -3.384 1.00 87.94 94 ALA A N 1
ATOM 761 C CA . ALA A 1 94 ? 8.151 -13.624 -2.401 1.00 87.94 94 ALA A CA 1
ATOM 762 C C . ALA A 1 94 ? 8.119 -14.776 -1.393 1.00 87.94 94 ALA A C 1
ATOM 764 O O . ALA A 1 94 ? 7.750 -15.910 -1.693 1.00 87.94 94 ALA A O 1
ATOM 765 N N . LYS A 1 95 ? 8.546 -14.462 -0.174 1.00 84.81 95 LYS A N 1
ATOM 766 C CA . LYS A 1 95 ? 8.523 -15.357 0.976 1.00 84.81 95 LYS A CA 1
ATOM 767 C C . LYS A 1 95 ? 7.985 -14.573 2.166 1.00 84.81 95 LYS A C 1
ATOM 769 O O . LYS A 1 95 ? 8.276 -13.379 2.270 1.00 84.81 95 LYS A O 1
ATOM 774 N N . PRO A 1 96 ? 7.228 -15.214 3.071 1.00 82.38 96 PRO A N 1
ATOM 775 C CA . PRO A 1 96 ? 6.818 -14.568 4.307 1.00 82.38 96 PRO A CA 1
ATOM 776 C C . PRO A 1 96 ? 8.043 -14.053 5.070 1.00 82.38 96 PRO A C 1
ATOM 778 O O . PRO A 1 96 ? 8.974 -14.815 5.346 1.00 82.38 96 PRO A O 1
ATOM 781 N N . PHE A 1 97 ? 8.046 -12.768 5.422 1.00 75.81 97 PHE A N 1
ATOM 782 C CA . PHE A 1 97 ? 9.084 -12.215 6.285 1.00 75.81 97 PHE A CA 1
ATOM 783 C C . PHE A 1 97 ? 8.951 -12.821 7.685 1.00 75.81 97 PHE A C 1
ATOM 785 O O . PHE A 1 97 ? 7.885 -12.764 8.303 1.00 75.81 97 PHE A O 1
ATOM 792 N N . LYS A 1 98 ? 10.040 -13.400 8.199 1.00 71.88 98 LYS A N 1
ATOM 793 C CA . LYS A 1 98 ? 10.076 -13.945 9.560 1.00 71.88 98 LYS A CA 1
ATOM 794 C C . LYS A 1 98 ? 10.194 -12.798 10.557 1.00 71.88 98 LYS A C 1
ATOM 796 O O . LYS A 1 98 ? 11.290 -12.301 10.807 1.00 71.88 98 LYS A O 1
ATOM 801 N N . TRP A 1 99 ? 9.065 -12.377 11.114 1.00 68.50 99 TRP A N 1
ATOM 802 C CA . TRP A 1 99 ? 9.032 -11.344 12.142 1.00 68.50 99 TRP A CA 1
ATOM 803 C C . TRP A 1 99 ? 9.204 -11.935 13.542 1.00 68.50 99 TRP A C 1
ATOM 805 O O . TRP A 1 99 ? 8.781 -13.053 13.828 1.00 68.50 99 TRP A O 1
ATOM 815 N N . THR A 1 100 ? 9.845 -11.167 14.424 1.00 66.00 100 THR A N 1
ATOM 816 C CA . THR A 1 100 ? 9.891 -11.457 15.861 1.00 66.00 100 THR A CA 1
ATOM 817 C C . THR A 1 100 ? 9.581 -10.179 16.624 1.00 66.00 100 THR A C 1
ATOM 819 O O . THR A 1 100 ? 10.112 -9.121 16.296 1.00 66.00 100 THR A O 1
ATOM 822 N N . TYR A 1 101 ? 8.748 -10.267 17.662 1.00 62.91 101 TYR A N 1
ATOM 823 C CA . TYR A 1 101 ? 8.406 -9.118 18.514 1.00 62.91 101 TYR A CA 1
ATOM 824 C C . TYR A 1 101 ? 9.573 -8.677 19.423 1.00 62.91 101 TYR A C 1
ATOM 826 O O . TYR A 1 101 ? 9.476 -7.706 20.162 1.00 62.91 101 TYR A O 1
ATOM 834 N N . SER A 1 102 ? 10.709 -9.380 19.369 1.00 67.88 102 SER A N 1
ATOM 835 C CA . SER A 1 102 ? 11.863 -9.174 20.247 1.00 67.88 102 SER A CA 1
ATOM 836 C C . SER A 1 102 ? 12.819 -8.067 19.779 1.00 67.88 102 SER A C 1
ATOM 838 O O . SER A 1 102 ? 13.984 -8.086 20.166 1.00 67.88 102 SER A O 1
ATOM 840 N N . GLY A 1 103 ? 12.394 -7.172 18.878 1.00 58.97 103 GLY A N 1
ATOM 841 C CA . GLY A 1 103 ? 13.233 -6.076 18.364 1.00 58.97 103 GLY A CA 1
ATOM 842 C C . GLY A 1 103 ? 14.460 -6.522 17.559 1.00 58.97 103 GLY A C 1
ATOM 843 O O . GLY A 1 103 ? 15.349 -5.718 17.286 1.00 58.97 103 GLY A O 1
ATOM 844 N N . ARG A 1 104 ? 14.544 -7.803 17.180 1.00 63.03 104 ARG A N 1
ATOM 845 C CA . ARG A 1 104 ? 15.612 -8.291 16.303 1.00 63.03 104 ARG A CA 1
ATOM 846 C C . ARG A 1 104 ? 15.269 -7.901 14.873 1.00 63.03 104 ARG A C 1
ATOM 848 O O . ARG A 1 104 ? 14.145 -8.127 14.428 1.00 63.03 104 ARG A O 1
ATOM 855 N N . GLY A 1 105 ? 16.242 -7.317 14.175 1.00 58.56 105 GLY A N 1
ATOM 856 C CA . GLY A 1 105 ? 16.091 -6.915 12.780 1.00 58.56 105 GLY A CA 1
ATOM 857 C C . GLY A 1 105 ? 15.601 -8.074 11.913 1.00 58.56 105 GLY A C 1
ATOM 858 O O . GLY A 1 105 ? 15.973 -9.229 12.129 1.00 58.56 105 GLY A O 1
ATOM 859 N N . LEU A 1 106 ? 14.742 -7.757 10.948 1.00 56.69 106 LEU A N 1
ATOM 860 C CA . LEU A 1 106 ? 14.142 -8.747 10.064 1.00 56.69 106 LEU A CA 1
ATOM 861 C C . LEU A 1 106 ? 15.232 -9.413 9.219 1.00 56.69 106 LEU A C 1
ATOM 863 O O . LEU A 1 106 ? 15.928 -8.753 8.446 1.00 56.69 106 LEU A O 1
ATOM 867 N N . ALA A 1 107 ? 15.396 -10.724 9.404 1.00 53.12 107 ALA A N 1
ATOM 868 C CA . ALA A 1 107 ? 16.268 -11.535 8.570 1.00 53.12 107 ALA A CA 1
ATOM 869 C C . ALA A 1 107 ? 15.580 -11.748 7.214 1.00 53.12 107 ALA A C 1
ATOM 871 O O . ALA A 1 107 ? 14.442 -12.223 7.167 1.00 53.12 107 ALA A O 1
ATOM 872 N N . ALA A 1 108 ? 16.257 -11.333 6.142 1.00 48.81 108 ALA A N 1
ATOM 873 C CA . ALA A 1 108 ? 15.824 -11.542 4.761 1.00 48.81 108 ALA A CA 1
ATOM 874 C C . ALA A 1 108 ? 16.072 -12.984 4.303 1.00 48.81 108 ALA A C 1
ATOM 876 O O . ALA A 1 108 ? 17.086 -13.571 4.745 1.00 48.81 108 ALA A O 1
#

Secondary structure (DSSP, 8-state):
-HHHHHHTT-------TTTSSTTS-HHHHHHHHT-TTSSS---PPPTT-GGG-HHHHHHHHHIIIIITT---SSHHHHHHHHHHHHHHHHHHT----B--SSSPPPB-

pLDDT: mean 88.96, std 11.16, range [48.81, 97.94]

Sequence (108 aa):
MRYVANVSDLDIDLGIKGKSGVLQSIKTRESFLADPFHTIVFHYTPIHASWMNQVEIWFSILVRKLLRRASFASINDLKAKVLAFVEYFNQTMAKPFKWTYSGRGLAA

Radius of gyration: 18.89 Å; chains: 1; bounding box: 48×33×41 Å

Foldseek 3Di:
DVVQCVQQVHPDDCDDQCPDHCNNDPVSVQCVQQDPSTPHHDDDDPPPVVLPVVVVVVVVVCCVPPNVPDDAPDPVRVVVVSVVVVVVCVVPPDDDFDDDPPPDGTDD